Protein AF-A0A7X6U425-F1 (afdb_monomer)

Radius of gyration: 17.86 Å; Cα contacts (8 Å, |Δi|>4): 164; chains: 1; bounding box: 46×39×31 Å

Solvent-accessible surface area (backbone atoms only — not comparable to full-atom values): 8539 Å² total; per-residue (Å²): 132,61,81,52,94,59,71,90,74,48,61,54,66,50,31,54,61,36,63,75,40,74,69,49,33,45,54,52,38,53,49,37,42,43,51,80,39,75,47,78,45,77,48,77,49,77,41,77,56,77,74,82,84,42,71,63,62,54,52,54,51,42,54,59,28,51,78,69,74,42,61,56,90,78,54,81,59,60,47,76,48,44,31,43,28,32,63,50,97,86,67,47,81,42,77,41,47,49,90,76,46,54,73,64,57,44,44,46,48,18,48,49,15,52,52,50,51,21,62,77,68,75,48,75,77,54,69,73,69,55,73,84,77,45,49,76,54,34,63,48,67,76,75,110

Secondary structure (DSSP, 8-state):
-EEES-GGG--THHHHHGGGSHHHHHHHHHHHHTTT---SEEEEEEEE--TTS-HHHHHHHHHHHHHTT--TTT---EEEEEEEEEE-TTS-EEEEEGGGS-HHHHHHHHHHHHHHHHHHTT--EEETTHHHHS-HHHHHHTT-

Foldseek 3Di:
DDADPDLLPQDLVLLVVLLPDPVSQVLVCVLCVLQVNNFPGKDKDKAFDPPVPDPPVLVVVCVVCVVVVHDPVVDRDIDMWMWTWDADPVRDTDTDTLVRDDPLSVSSSSVVSVLVVCVVVVHDDDDPPPVVSGDPSSVVVSVD

Sequence (144 aa):
MSILHDTSVLPNNFSSQFLSSDEEKKILVDLFNASDIPIEDIEEESYPIQLDEEVFIRNLLKKEMASRGVDFAAVKPTRVERYFIYRDTNGDKVRIKLQEESDGTQKLFSLAGVILVALKYGKILVVDELNKSLHPDLARFLVS

Mean predicted aligned error: 10.21 Å

Structure (mmCIF, N/CA/C/O backbone):
data_AF-A0A7X6U425-F1
#
_entry.id   AF-A0A7X6U425-F1
#
loop_
_atom_site.group_PDB
_atom_site.id
_atom_site.type_symbol
_atom_site.label_atom_id
_atom_site.label_alt_id
_atom_site.label_comp_id
_atom_site.label_asym_id
_atom_site.label_entity_id
_atom_site.label_seq_id
_atom_site.pdbx_PDB_ins_code
_atom_site.Cartn_x
_atom_site.Cartn_y
_atom_site.Cartn_z
_atom_site.occupancy
_atom_site.B_iso_or_equiv
_atom_site.auth_seq_id
_atom_site.auth_comp_id
_atom_site.auth_asym_id
_atom_site.auth_atom_id
_atom_site.pdbx_PDB_model_num
ATOM 1 N N . MET A 1 1 ? 8.964 -22.594 -7.108 1.00 37.97 1 MET A N 1
ATOM 2 C CA . MET A 1 1 ? 8.340 -22.707 -5.777 1.00 37.97 1 MET A CA 1
ATOM 3 C C . MET A 1 1 ? 9.046 -21.694 -4.903 1.00 37.97 1 MET A C 1
ATOM 5 O O . MET A 1 1 ? 10.257 -21.804 -4.773 1.00 37.97 1 MET A O 1
ATOM 9 N N . SER A 1 2 ? 8.341 -20.672 -4.428 1.00 45.78 2 SER A N 1
ATOM 10 C CA . SER A 1 2 ? 8.917 -19.668 -3.529 1.00 45.78 2 SER A CA 1
ATOM 11 C C . SER A 1 2 ? 8.362 -19.949 -2.140 1.00 45.78 2 SER A C 1
ATOM 13 O O . SER A 1 2 ? 7.149 -19.907 -1.957 1.00 45.78 2 SER A O 1
ATOM 15 N N . ILE A 1 3 ? 9.233 -20.325 -1.207 1.00 47.12 3 ILE A N 1
ATOM 16 C CA . ILE A 1 3 ? 8.864 -20.633 0.177 1.00 47.12 3 ILE A CA 1
ATOM 17 C C . ILE A 1 3 ? 9.243 -19.411 1.008 1.00 47.12 3 ILE A C 1
ATOM 19 O O . ILE A 1 3 ? 10.414 -19.031 1.034 1.00 47.12 3 ILE A O 1
ATOM 23 N N . LEU A 1 4 ? 8.257 -18.778 1.642 1.00 51.28 4 LEU A N 1
ATOM 24 C CA . LEU A 1 4 ? 8.473 -17.648 2.540 1.00 51.28 4 LEU A CA 1
ATOM 25 C C . LEU A 1 4 ? 8.392 -18.150 3.979 1.00 51.28 4 LEU A C 1
ATOM 27 O O . LEU A 1 4 ? 7.331 -18.563 4.432 1.00 51.28 4 LEU A O 1
ATOM 31 N N . HIS A 1 5 ? 9.532 -18.131 4.669 1.00 47.03 5 HIS A N 1
ATOM 32 C CA . HIS A 1 5 ? 9.643 -18.540 6.072 1.00 47.03 5 HIS A CA 1
ATOM 33 C C . HIS A 1 5 ? 9.421 -17.387 7.063 1.00 47.03 5 HIS A C 1
ATOM 35 O O . HIS A 1 5 ? 9.231 -17.642 8.246 1.00 47.03 5 HIS A O 1
ATOM 41 N N . ASP A 1 6 ? 9.450 -16.138 6.590 1.00 45.28 6 ASP A N 1
ATOM 42 C CA . ASP A 1 6 ? 9.278 -14.944 7.414 1.00 45.28 6 ASP A CA 1
ATOM 43 C C . ASP A 1 6 ? 8.645 -13.822 6.575 1.00 45.28 6 ASP A C 1
ATOM 45 O O . ASP A 1 6 ? 9.221 -13.360 5.586 1.00 45.28 6 ASP A O 1
ATOM 49 N N . THR A 1 7 ? 7.431 -13.405 6.938 1.00 49.59 7 THR A N 1
ATOM 50 C CA . THR A 1 7 ? 6.708 -12.317 6.263 1.00 49.59 7 THR A CA 1
ATOM 51 C C . THR A 1 7 ? 7.242 -10.933 6.637 1.00 49.59 7 THR A C 1
ATOM 53 O O . THR A 1 7 ? 6.945 -9.967 5.936 1.00 49.59 7 THR A O 1
ATOM 56 N N . SER A 1 8 ? 8.070 -10.815 7.686 1.00 45.19 8 SER A N 1
ATOM 57 C CA . SER A 1 8 ? 8.648 -9.540 8.136 1.00 45.19 8 SER A CA 1
ATOM 58 C C . SER A 1 8 ? 9.710 -8.966 7.191 1.00 45.19 8 SER A C 1
ATOM 60 O O . SER A 1 8 ? 10.058 -7.793 7.302 1.00 45.19 8 SER A O 1
ATOM 62 N N . VAL A 1 9 ? 10.191 -9.765 6.231 1.00 49.50 9 VAL A N 1
ATOM 63 C CA . VAL A 1 9 ? 11.241 -9.382 5.268 1.00 49.50 9 VAL A CA 1
ATOM 64 C C . VAL A 1 9 ? 10.672 -9.134 3.865 1.00 49.50 9 VAL A C 1
ATOM 66 O O . VAL A 1 9 ? 11.422 -9.028 2.895 1.00 49.50 9 VAL A O 1
ATOM 69 N N . LEU A 1 10 ? 9.346 -9.056 3.710 1.00 58.41 10 LEU A N 1
ATOM 70 C CA . LEU A 1 10 ? 8.741 -8.837 2.400 1.00 58.41 10 LEU A CA 1
ATOM 71 C C . LEU A 1 10 ? 8.948 -7.389 1.937 1.00 58.41 10 LEU A C 1
ATOM 73 O O . LEU A 1 10 ? 8.461 -6.457 2.578 1.00 58.41 10 LEU A O 1
ATOM 77 N N . PRO A 1 11 ? 9.648 -7.160 0.814 1.00 60.94 11 PRO A N 1
ATOM 78 C CA . PRO A 1 11 ? 9.822 -5.811 0.317 1.00 60.94 11 PRO A CA 1
ATOM 79 C C . PRO A 1 11 ? 8.487 -5.265 -0.215 1.00 60.94 11 PRO A C 1
ATOM 81 O O . PRO A 1 11 ? 7.784 -5.915 -0.986 1.00 60.94 11 PRO A O 1
ATOM 84 N N . ASN A 1 12 ? 8.167 -4.018 0.147 1.00 65.25 12 ASN A N 1
ATOM 85 C CA . ASN A 1 12 ? 6.963 -3.295 -0.307 1.00 65.25 12 ASN A CA 1
ATOM 86 C C . ASN A 1 12 ? 6.890 -3.100 -1.834 1.00 65.25 12 ASN A C 1
ATOM 88 O O . ASN A 1 12 ? 5.873 -2.658 -2.371 1.00 65.25 12 ASN A O 1
ATOM 92 N N . ASN A 1 13 ? 7.975 -3.403 -2.547 1.00 65.75 13 ASN A N 1
ATOM 93 C CA . ASN A 1 13 ? 8.100 -3.212 -3.986 1.00 65.75 13 ASN A CA 1
ATOM 94 C C . ASN A 1 13 ? 7.092 -4.042 -4.795 1.00 65.75 13 ASN A C 1
ATOM 96 O O . ASN A 1 13 ? 6.689 -3.588 -5.860 1.00 65.75 13 ASN A O 1
ATOM 100 N N . PHE A 1 14 ? 6.661 -5.212 -4.314 1.00 70.88 14 PHE A N 1
ATOM 101 C CA . PHE A 1 14 ? 5.679 -6.034 -5.023 1.00 70.88 14 PHE A CA 1
ATOM 102 C C . PHE A 1 14 ? 4.317 -5.349 -5.068 1.00 70.88 14 PHE A C 1
ATOM 104 O O . PHE A 1 14 ? 3.741 -5.207 -6.138 1.00 70.88 14 PHE A O 1
ATOM 111 N N . SER A 1 15 ? 3.844 -4.847 -3.932 1.00 75.88 15 SER A N 1
ATOM 112 C CA . SER A 1 15 ? 2.553 -4.156 -3.810 1.00 75.88 15 SER A CA 1
ATOM 113 C C . SER A 1 15 ? 2.536 -2.856 -4.602 1.00 75.88 15 SER A C 1
ATOM 115 O O . SER A 1 15 ? 1.534 -2.505 -5.209 1.00 75.88 15 SER A O 1
ATOM 117 N N . SER A 1 16 ? 3.689 -2.192 -4.677 1.00 77.44 16 SER A N 1
ATOM 118 C CA . SER A 1 16 ? 3.869 -0.956 -5.446 1.00 77.44 16 SER A CA 1
ATOM 119 C C . SER A 1 16 ? 3.598 -1.144 -6.941 1.00 77.44 16 SER A C 1
ATOM 121 O O . SER A 1 16 ? 3.123 -0.227 -7.596 1.00 77.44 16 SER A O 1
ATOM 123 N N . GLN A 1 17 ? 3.847 -2.340 -7.490 1.00 77.25 17 GLN A N 1
ATOM 124 C CA . GLN A 1 17 ? 3.558 -2.624 -8.900 1.00 77.25 17 GLN A CA 1
ATOM 125 C C . GLN A 1 17 ? 2.059 -2.531 -9.201 1.00 77.25 17 GLN A C 1
ATOM 127 O O . GLN A 1 17 ? 1.692 -2.076 -10.280 1.00 77.25 17 GLN A O 1
ATOM 132 N N . PHE A 1 18 ? 1.213 -2.890 -8.234 1.00 78.38 18 PHE A N 1
ATOM 133 C CA . PHE A 1 18 ? -0.245 -2.844 -8.351 1.00 78.38 18 PHE A CA 1
ATOM 134 C C . PHE A 1 18 ? -0.822 -1.438 -8.155 1.00 78.38 18 PHE A C 1
ATOM 136 O O . PHE A 1 18 ? -2.008 -1.243 -8.371 1.00 78.38 18 PHE A O 1
ATOM 143 N N . LEU A 1 19 ? -0.006 -0.438 -7.802 1.00 81.88 19 LEU A N 1
ATOM 144 C CA . LEU A 1 19 ? -0.431 0.968 -7.787 1.00 81.88 19 LEU A CA 1
ATOM 145 C C . LEU A 1 19 ? -0.373 1.615 -9.184 1.00 81.88 19 LEU A C 1
ATOM 147 O O . LEU A 1 19 ? -0.758 2.769 -9.345 1.00 81.88 19 LEU A O 1
ATOM 151 N N . SER A 1 20 ? 0.106 0.884 -10.197 1.00 79.44 20 SER A N 1
ATOM 152 C CA . SER A 1 20 ? 0.343 1.411 -11.549 1.00 79.44 20 SER A CA 1
ATOM 153 C C . SER A 1 20 ? -0.928 1.563 -12.391 1.00 79.44 20 SER A C 1
ATOM 155 O O . SER A 1 20 ? -0.910 2.275 -13.394 1.00 79.44 20 SER A O 1
ATOM 157 N N . SER A 1 21 ? -2.011 0.869 -12.035 1.00 84.62 21 SER A N 1
ATOM 158 C CA . SER A 1 21 ? -3.298 0.942 -12.728 1.00 84.62 21 SER A CA 1
ATOM 159 C C . SER A 1 21 ? -4.445 1.062 -11.729 1.00 84.62 21 SER A C 1
ATOM 161 O O . SER A 1 21 ? -4.382 0.495 -10.639 1.00 84.62 21 SER A O 1
ATOM 163 N N . ASP A 1 22 ? -5.506 1.781 -12.106 1.00 85.88 22 ASP A N 1
ATOM 164 C CA . ASP A 1 22 ? -6.661 1.998 -11.226 1.00 85.88 22 ASP A CA 1
ATOM 165 C C . ASP A 1 22 ? -7.358 0.685 -10.838 1.00 85.88 22 ASP A C 1
ATOM 167 O O . ASP A 1 22 ? -7.838 0.548 -9.716 1.00 85.88 22 ASP A O 1
ATOM 171 N N . GLU A 1 23 ? -7.375 -0.303 -11.738 1.00 85.81 23 GLU A N 1
ATOM 172 C CA . GLU A 1 23 ? -7.9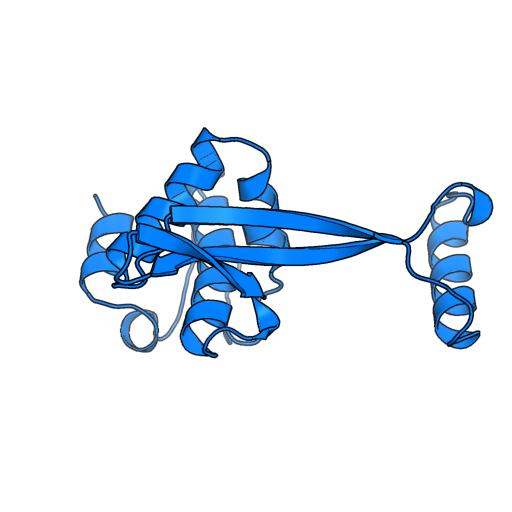78 -1.615 -11.488 1.00 85.81 23 GLU A CA 1
ATOM 173 C C . GLU A 1 23 ? -7.187 -2.420 -10.445 1.00 85.81 23 GLU A C 1
ATOM 175 O O . GLU A 1 23 ? -7.758 -2.901 -9.468 1.00 85.81 23 GLU A O 1
ATOM 180 N N . GLU A 1 24 ? -5.864 -2.521 -10.597 1.00 85.19 24 GLU A N 1
ATOM 181 C CA . GLU A 1 24 ? -5.007 -3.236 -9.641 1.00 85.19 24 GLU A CA 1
ATOM 182 C C . GLU A 1 24 ? -4.964 -2.540 -8.276 1.00 85.19 24 GLU A C 1
ATOM 184 O O . GLU A 1 24 ? -5.000 -3.201 -7.233 1.00 85.19 24 GLU A O 1
ATOM 189 N N . LYS A 1 25 ? -4.959 -1.204 -8.277 1.00 90.94 25 LYS A N 1
ATOM 190 C CA . LYS A 1 25 ? -5.008 -0.399 -7.058 1.00 90.94 25 LYS A CA 1
ATOM 191 C C . LYS A 1 25 ? -6.325 -0.610 -6.323 1.00 90.94 25 LYS A C 1
ATOM 193 O O . LYS A 1 25 ? -6.322 -0.763 -5.103 1.00 90.94 25 LYS A O 1
ATOM 198 N N . LYS A 1 26 ? -7.442 -0.695 -7.053 1.00 90.56 26 LYS A N 1
ATOM 199 C CA . LYS A 1 26 ? -8.748 -0.998 -6.464 1.00 90.56 26 LYS A CA 1
ATOM 200 C C . LYS A 1 26 ? -8.739 -2.347 -5.743 1.00 90.56 26 LYS A C 1
ATOM 202 O O . LYS A 1 26 ? -9.272 -2.429 -4.645 1.00 90.56 26 LYS A O 1
ATOM 207 N N . ILE A 1 27 ? -8.099 -3.375 -6.304 1.00 88.69 27 ILE A N 1
ATOM 208 C CA . ILE A 1 27 ? -7.992 -4.686 -5.642 1.00 88.69 27 ILE A CA 1
ATOM 209 C C . ILE A 1 27 ? -7.245 -4.565 -4.307 1.00 88.69 27 ILE A C 1
ATOM 211 O O . ILE A 1 27 ? -7.666 -5.160 -3.316 1.00 88.69 27 ILE A O 1
ATOM 215 N N . LEU A 1 28 ? -6.162 -3.780 -4.254 1.00 89.94 28 LEU A N 1
ATOM 216 C CA . LEU A 1 28 ? -5.470 -3.495 -2.993 1.00 89.94 28 LEU A CA 1
ATOM 217 C C . LEU A 1 28 ? -6.390 -2.779 -2.000 1.00 89.94 28 LEU A C 1
ATOM 219 O O . LEU A 1 28 ? -6.492 -3.211 -0.857 1.00 89.94 28 LEU A O 1
ATOM 223 N N . VAL A 1 29 ? -7.086 -1.725 -2.425 1.00 92.81 29 VAL A N 1
ATOM 224 C CA . VAL A 1 29 ? -8.026 -0.983 -1.568 1.00 92.81 29 VAL A CA 1
ATOM 225 C C . VAL A 1 29 ? -9.131 -1.899 -1.031 1.00 92.81 29 VAL A C 1
ATOM 227 O O . VAL A 1 29 ? -9.405 -1.889 0.169 1.00 92.81 29 VAL A O 1
ATOM 230 N N . ASP A 1 30 ? -9.728 -2.737 -1.877 1.00 90.00 30 ASP A N 1
ATOM 231 C CA . ASP A 1 30 ? -10.759 -3.702 -1.480 1.00 90.00 30 ASP A CA 1
ATOM 232 C C . ASP A 1 30 ? -10.212 -4.716 -0.454 1.00 90.00 30 ASP A C 1
ATOM 234 O O . ASP A 1 30 ? -10.888 -5.037 0.523 1.00 90.00 30 ASP A O 1
ATOM 238 N N . LEU A 1 31 ? -8.967 -5.171 -0.629 1.00 88.12 31 LEU A N 1
ATOM 239 C CA . LEU A 1 31 ? -8.285 -6.091 0.284 1.00 88.12 31 LEU A CA 1
ATOM 240 C C . LEU A 1 31 ? -8.088 -5.487 1.684 1.00 88.12 31 LEU A C 1
ATOM 242 O O . LEU A 1 31 ? -8.324 -6.163 2.689 1.00 88.12 31 LEU A O 1
ATOM 246 N N . PHE A 1 32 ? -7.676 -4.220 1.767 1.00 89.75 32 PHE A N 1
ATOM 247 C CA . PHE A 1 32 ? -7.552 -3.518 3.049 1.00 89.75 32 PHE A CA 1
ATOM 248 C C . PHE A 1 32 ? -8.909 -3.316 3.720 1.00 89.75 32 PHE A C 1
ATOM 250 O O . PHE A 1 32 ? -9.044 -3.603 4.910 1.00 89.75 32 PHE A O 1
ATOM 257 N N . ASN A 1 33 ? -9.931 -2.929 2.952 1.00 90.50 33 ASN A N 1
ATOM 258 C CA . ASN A 1 33 ? -11.293 -2.793 3.467 1.00 90.50 33 ASN A CA 1
ATOM 259 C C . ASN A 1 33 ? -11.844 -4.129 4.000 1.00 90.50 33 ASN A C 1
ATOM 261 O O . ASN A 1 33 ? -12.473 -4.153 5.053 1.00 90.50 33 ASN A O 1
ATOM 265 N N . ALA A 1 34 ? -11.549 -5.254 3.338 1.00 86.56 34 ALA A N 1
ATOM 266 C CA . ALA A 1 34 ? -11.891 -6.598 3.821 1.00 86.56 34 ALA A CA 1
ATOM 267 C C . ALA A 1 34 ? -11.107 -7.029 5.080 1.00 86.56 34 ALA A C 1
ATOM 269 O O . ALA A 1 34 ? -11.432 -8.044 5.696 1.00 86.56 34 ALA A O 1
ATOM 270 N N . SER A 1 35 ? -10.073 -6.275 5.455 1.00 83.75 35 SER A N 1
ATOM 271 C CA . SER A 1 35 ? -9.225 -6.506 6.630 1.00 83.75 35 SER A CA 1
ATOM 272 C C . SER A 1 35 ? -9.521 -5.532 7.776 1.00 83.75 35 SER A C 1
ATOM 274 O O . SER A 1 35 ? -8.662 -5.334 8.631 1.00 83.75 35 SER A O 1
ATOM 276 N N . ASP A 1 36 ? -10.701 -4.901 7.773 1.00 86.19 36 ASP A N 1
ATOM 277 C CA . ASP A 1 36 ? -11.121 -3.861 8.725 1.00 86.19 36 ASP A CA 1
ATOM 278 C C . ASP A 1 36 ? -10.212 -2.616 8.754 1.00 86.19 36 ASP A C 1
ATOM 280 O O . ASP A 1 36 ? -10.161 -1.885 9.745 1.00 86.19 36 ASP A O 1
ATOM 284 N N . ILE A 1 37 ? -9.506 -2.338 7.653 1.00 89.69 37 ILE A N 1
ATOM 285 C CA . ILE A 1 37 ? -8.688 -1.132 7.478 1.00 89.69 37 ILE A CA 1
ATOM 286 C C . ILE A 1 37 ? -9.359 -0.261 6.401 1.00 89.69 37 ILE A C 1
ATOM 288 O O . ILE A 1 37 ? -9.175 -0.510 5.206 1.00 89.69 37 ILE A O 1
ATOM 292 N N . PRO A 1 38 ? -10.166 0.744 6.794 1.00 92.69 38 PRO A N 1
ATOM 293 C CA . PRO A 1 38 ? -11.052 1.461 5.880 1.00 92.69 38 PRO A CA 1
ATOM 294 C C . PRO A 1 38 ? -10.322 2.577 5.122 1.00 92.69 38 PRO A C 1
ATOM 296 O O . PRO A 1 38 ? -10.529 3.766 5.377 1.00 92.69 38 PRO A O 1
ATOM 299 N N . ILE A 1 39 ? -9.444 2.196 4.195 1.00 95.19 39 ILE A N 1
ATOM 300 C CA . ILE A 1 39 ? -8.791 3.141 3.283 1.00 95.19 39 ILE A CA 1
ATOM 301 C C . ILE A 1 39 ? -9.677 3.449 2.074 1.00 95.19 39 ILE A C 1
ATOM 303 O O . ILE A 1 39 ? -10.366 2.581 1.536 1.00 95.19 39 ILE A O 1
ATOM 307 N N . GLU A 1 40 ? -9.623 4.699 1.628 1.00 95.19 40 GLU A N 1
ATOM 308 C CA . GLU A 1 40 ? -10.270 5.199 0.416 1.00 95.19 40 GLU A CA 1
ATOM 309 C C . GLU A 1 40 ? -9.358 5.064 -0.809 1.00 95.19 40 GLU A C 1
ATOM 311 O O . GLU A 1 40 ? -9.840 4.743 -1.893 1.00 95.19 40 GLU A O 1
ATOM 316 N N . ASP A 1 41 ? -8.052 5.304 -0.650 1.00 95.38 41 ASP A N 1
ATOM 317 C CA . ASP A 1 41 ? -7.069 5.168 -1.731 1.00 95.38 41 ASP A CA 1
ATOM 318 C C . ASP A 1 41 ? -5.646 4.948 -1.189 1.00 95.38 41 ASP A C 1
ATOM 320 O O . ASP A 1 41 ? -5.372 5.135 0.002 1.00 95.38 41 ASP A O 1
ATOM 324 N N . ILE A 1 42 ? -4.733 4.570 -2.085 1.00 94.50 42 ILE A N 1
ATOM 325 C CA . ILE A 1 42 ? -3.292 4.498 -1.844 1.00 94.50 42 ILE A CA 1
ATOM 326 C C . ILE A 1 42 ? -2.589 5.372 -2.883 1.00 94.50 42 ILE A C 1
ATOM 328 O O . ILE A 1 42 ? -2.657 5.112 -4.084 1.00 94.50 42 ILE A O 1
ATOM 332 N N . GLU A 1 43 ? -1.874 6.388 -2.417 1.00 92.88 43 GLU A N 1
ATOM 333 C CA . GLU A 1 43 ? -1.137 7.327 -3.263 1.00 92.88 43 GLU A CA 1
ATOM 334 C C . GLU A 1 43 ? 0.373 7.077 -3.179 1.00 92.88 43 GLU A C 1
ATOM 336 O O . GLU A 1 43 ? 0.903 6.666 -2.143 1.00 92.88 43 GLU A O 1
ATOM 341 N N . GLU A 1 44 ? 1.083 7.339 -4.278 1.00 90.75 44 GLU A N 1
ATOM 342 C CA . GLU A 1 44 ? 2.538 7.222 -4.363 1.00 90.75 44 GLU A CA 1
ATOM 343 C C . GLU A 1 44 ? 3.145 8.542 -4.859 1.00 90.75 44 GLU A C 1
ATOM 345 O O . GLU A 1 44 ? 2.793 9.041 -5.927 1.00 90.75 44 GLU A O 1
ATOM 350 N N . GLU A 1 45 ? 4.083 9.103 -4.090 1.00 89.81 45 GLU A N 1
ATOM 351 C CA . GLU A 1 45 ? 4.800 10.331 -4.442 1.00 89.81 45 GLU A CA 1
ATOM 352 C C . GLU A 1 45 ? 6.314 10.085 -4.489 1.00 89.81 45 GLU A C 1
ATOM 354 O O . GLU A 1 45 ? 6.899 9.432 -3.621 1.00 89.81 45 GLU A O 1
ATOM 359 N N . SER A 1 46 ? 6.971 10.636 -5.512 1.00 86.69 46 SER A N 1
ATOM 360 C CA . SER A 1 46 ? 8.423 10.553 -5.696 1.00 86.69 46 SER A CA 1
ATOM 361 C C . SER A 1 46 ? 9.102 11.870 -5.339 1.00 86.69 46 SER A C 1
ATOM 363 O O . SER A 1 46 ? 8.823 12.907 -5.938 1.00 86.69 46 SER A O 1
ATOM 365 N N . TYR A 1 47 ? 10.071 11.812 -4.432 1.00 84.25 47 TYR A N 1
ATOM 366 C CA . TYR A 1 47 ? 10.869 12.952 -3.993 1.00 84.25 47 TYR A CA 1
ATOM 367 C C . TYR A 1 47 ? 12.311 12.797 -4.476 1.00 84.25 47 TYR A C 1
ATOM 369 O O . TYR A 1 47 ? 12.886 11.720 -4.318 1.00 84.25 47 TYR A O 1
ATOM 377 N N . PRO A 1 48 ? 12.943 13.833 -5.050 1.00 80.62 48 PRO A N 1
ATOM 378 C CA . PRO A 1 48 ? 14.354 13.763 -5.406 1.00 80.62 48 PRO A CA 1
ATOM 379 C C . PRO A 1 48 ? 15.201 13.581 -4.143 1.00 80.62 48 PRO A C 1
ATOM 381 O O . PRO A 1 48 ? 15.050 14.323 -3.174 1.00 80.62 48 PRO A O 1
ATOM 384 N N . ILE A 1 49 ? 16.113 12.610 -4.161 1.00 77.62 49 ILE A N 1
ATOM 385 C CA . ILE A 1 49 ? 17.093 12.448 -3.088 1.00 77.62 49 ILE A CA 1
ATOM 386 C C . ILE A 1 49 ? 18.132 13.552 -3.259 1.00 77.62 49 ILE A C 1
ATOM 388 O O . ILE A 1 49 ? 18.871 13.575 -4.249 1.00 77.62 49 ILE A O 1
ATOM 392 N N . GLN A 1 50 ? 18.186 14.473 -2.297 1.00 67.75 50 GLN A N 1
ATOM 393 C CA . GLN A 1 50 ? 19.319 15.381 -2.170 1.00 67.75 50 GLN A CA 1
ATOM 394 C C . GLN A 1 50 ? 20.504 14.528 -1.691 1.00 67.75 50 GLN A C 1
ATOM 396 O O . GLN A 1 50 ? 20.484 13.903 -0.638 1.00 67.75 50 GLN A O 1
ATOM 401 N N . LEU A 1 51 ? 21.469 14.342 -2.591 1.00 60.69 51 LEU A N 1
ATOM 402 C CA . LEU A 1 51 ? 22.639 13.463 -2.431 1.00 60.69 51 LEU A CA 1
ATOM 403 C C . LEU A 1 51 ? 23.786 14.145 -1.665 1.00 60.69 51 LEU A C 1
ATOM 405 O O . LEU A 1 51 ? 24.942 13.727 -1.771 1.00 60.69 51 LEU A O 1
ATOM 409 N N . ASP A 1 52 ? 23.489 15.237 -0.978 1.00 61.88 52 ASP A N 1
ATOM 410 C CA . ASP A 1 52 ? 24.422 16.045 -0.206 1.00 61.88 52 ASP A CA 1
ATOM 411 C C . ASP A 1 52 ? 24.833 15.387 1.117 1.00 61.88 52 ASP A C 1
ATOM 413 O O . ASP A 1 52 ? 25.942 15.649 1.579 1.00 61.88 52 ASP A O 1
ATOM 417 N N . GLU A 1 53 ? 24.038 14.467 1.671 1.00 54.53 53 GLU A N 1
ATOM 418 C CA . GLU A 1 53 ? 24.300 13.958 3.026 1.00 54.53 53 GLU A CA 1
ATOM 419 C C . GLU A 1 53 ? 25.183 12.698 3.127 1.00 54.53 53 GLU A C 1
ATOM 421 O O . GLU A 1 53 ? 25.860 12.537 4.138 1.00 54.53 53 GLU A O 1
ATOM 426 N N . GLU A 1 54 ? 25.321 11.845 2.099 1.00 58.56 54 GLU A N 1
ATOM 427 C CA . GLU A 1 54 ? 26.230 10.684 2.194 1.00 58.56 54 GLU A CA 1
ATOM 428 C C . GLU A 1 54 ? 26.988 10.367 0.896 1.00 58.56 54 GLU A C 1
ATOM 430 O O . GLU A 1 54 ? 26.524 9.671 -0.014 1.00 58.56 54 GLU A O 1
ATOM 435 N N . VAL A 1 55 ? 28.255 10.795 0.862 1.00 63.16 55 VAL A N 1
ATOM 436 C CA . VAL A 1 55 ? 29.268 10.417 -0.144 1.00 63.16 55 VAL A CA 1
ATOM 437 C C . VAL A 1 55 ? 29.327 8.895 -0.356 1.00 63.16 55 VAL A C 1
ATOM 439 O O . VAL A 1 55 ? 29.582 8.431 -1.470 1.00 63.16 55 VAL A O 1
ATOM 442 N N . PHE A 1 56 ? 29.055 8.114 0.693 1.00 64.38 56 PHE A N 1
ATOM 443 C CA . PHE A 1 56 ? 29.029 6.654 0.654 1.00 64.38 56 PHE A CA 1
ATOM 444 C C . PHE A 1 56 ? 27.923 6.106 -0.262 1.00 64.38 56 PHE A C 1
ATOM 446 O O . PHE A 1 56 ? 28.228 5.348 -1.186 1.00 64.38 56 PHE A O 1
ATOM 453 N N . ILE A 1 57 ? 26.672 6.549 -0.084 1.00 67.88 57 ILE A N 1
ATOM 454 C CA . ILE A 1 57 ? 25.523 6.140 -0.912 1.00 67.88 57 ILE A CA 1
ATOM 455 C C . ILE A 1 57 ? 25.751 6.538 -2.371 1.00 67.88 57 ILE A C 1
ATOM 457 O O . ILE A 1 57 ? 25.548 5.734 -3.282 1.00 67.88 57 ILE A O 1
ATOM 461 N N . ARG A 1 58 ? 26.270 7.749 -2.607 1.00 67.62 58 ARG A N 1
ATOM 462 C CA . ARG A 1 58 ? 26.606 8.220 -3.958 1.00 67.62 58 ARG A CA 1
ATOM 463 C C . ARG A 1 58 ? 27.633 7.323 -4.646 1.00 67.62 58 ARG A C 1
ATOM 465 O O . ARG A 1 58 ? 27.477 7.005 -5.823 1.00 67.62 58 ARG A O 1
ATOM 472 N N . ASN A 1 59 ? 28.687 6.931 -3.936 1.00 72.06 59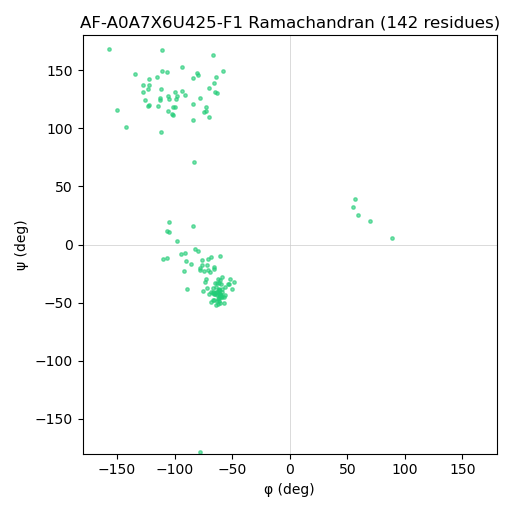 ASN A N 1
ATOM 473 C CA . ASN A 1 59 ? 29.749 6.094 -4.491 1.00 72.06 59 ASN A CA 1
ATOM 474 C C . ASN A 1 59 ? 29.287 4.651 -4.719 1.00 72.06 59 ASN A C 1
ATOM 476 O O . ASN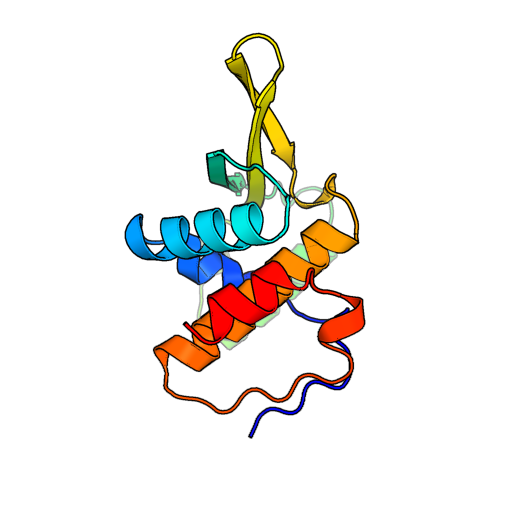 A 1 59 ? 29.644 4.055 -5.737 1.00 72.06 59 ASN A O 1
ATOM 480 N N . LEU A 1 60 ? 28.462 4.113 -3.818 1.00 71.38 60 LEU A N 1
ATOM 481 C CA . LEU A 1 60 ? 27.872 2.787 -3.964 1.00 71.38 60 LEU A CA 1
ATOM 482 C C . LEU A 1 60 ? 26.951 2.723 -5.191 1.00 71.38 60 LEU A C 1
ATOM 484 O O . LEU A 1 60 ? 27.119 1.846 -6.037 1.00 71.38 60 LEU A O 1
ATOM 488 N N . LEU A 1 61 ? 26.051 3.700 -5.345 1.00 72.19 61 LEU A N 1
ATOM 489 C CA . LEU A 1 61 ? 25.140 3.780 -6.490 1.00 72.19 61 LEU A CA 1
ATOM 490 C C . LEU A 1 61 ? 25.886 3.997 -7.812 1.00 72.19 61 LEU A C 1
ATOM 492 O O . LEU A 1 61 ? 25.582 3.333 -8.798 1.00 72.19 61 LEU A O 1
ATOM 496 N N . LYS A 1 62 ? 26.903 4.870 -7.841 1.00 73.81 62 LYS A N 1
ATOM 497 C CA . LYS A 1 62 ? 27.755 5.061 -9.027 1.00 73.81 62 LYS A CA 1
ATOM 498 C C . LYS A 1 62 ? 28.411 3.762 -9.482 1.00 73.81 62 LYS A C 1
ATOM 500 O O . LYS A 1 62 ? 28.430 3.478 -10.675 1.00 73.81 62 LYS A O 1
ATOM 505 N N . LYS A 1 63 ? 28.957 2.988 -8.542 1.00 77.88 63 LYS A N 1
ATOM 506 C CA . LYS A 1 63 ? 29.643 1.726 -8.838 1.00 77.88 63 LYS A CA 1
ATOM 507 C C . LYS A 1 63 ? 28.681 0.681 -9.411 1.00 77.88 63 LYS A C 1
ATOM 509 O O . LYS A 1 63 ? 29.032 0.011 -10.378 1.00 77.88 63 LYS A O 1
ATOM 514 N N . GLU A 1 64 ? 27.478 0.586 -8.849 1.00 76.94 64 GLU A N 1
ATOM 515 C CA . GLU A 1 64 ? 26.438 -0.354 -9.290 1.00 76.94 64 GLU A CA 1
ATOM 516 C C . GLU A 1 64 ? 25.785 0.052 -10.623 1.00 76.94 64 GLU A C 1
ATOM 518 O O . GLU A 1 64 ? 25.401 -0.796 -11.422 1.00 76.94 64 GLU A O 1
ATOM 523 N N . MET A 1 65 ? 25.670 1.350 -10.908 1.00 75.06 65 MET A N 1
ATOM 524 C CA . MET A 1 65 ? 25.155 1.825 -12.197 1.00 75.06 65 MET A CA 1
ATOM 525 C C . MET A 1 65 ? 26.189 1.682 -13.315 1.00 75.06 65 MET A C 1
ATOM 527 O O . MET A 1 65 ? 25.852 1.227 -14.408 1.00 75.06 65 MET A O 1
ATOM 531 N N . ALA A 1 66 ? 27.462 1.972 -13.027 1.00 76.88 66 ALA A N 1
ATOM 532 C CA . ALA A 1 66 ? 28.552 1.800 -13.982 1.00 76.88 66 ALA A CA 1
ATOM 533 C C . ALA A 1 66 ? 28.725 0.334 -14.414 1.00 76.88 66 ALA A C 1
ATOM 535 O O . ALA A 1 66 ? 28.941 0.069 -15.595 1.00 76.88 66 ALA A O 1
ATOM 536 N N . SER A 1 67 ? 28.570 -0.628 -13.495 1.00 79.12 67 SER A N 1
ATOM 537 C CA . SER A 1 67 ? 28.625 -2.062 -13.825 1.00 79.12 67 SER A CA 1
ATOM 538 C C . SER A 1 67 ? 27.478 -2.519 -14.737 1.00 79.12 67 SER A C 1
ATOM 540 O O . SER A 1 67 ? 27.614 -3.521 -15.435 1.00 79.12 67 SER A O 1
ATOM 542 N N . ARG A 1 68 ? 26.374 -1.763 -14.780 1.00 77.44 68 ARG A N 1
ATOM 543 C CA . ARG A 1 68 ? 25.213 -1.994 -15.654 1.00 77.44 68 ARG A CA 1
ATOM 544 C C . ARG A 1 68 ? 25.228 -1.140 -16.926 1.00 77.44 68 ARG A C 1
ATOM 546 O O . ARG A 1 68 ? 24.274 -1.196 -17.695 1.00 77.44 68 ARG A O 1
ATOM 553 N N . GLY A 1 69 ? 26.283 -0.350 -17.149 1.00 77.50 69 GLY A N 1
ATOM 554 C CA . GLY A 1 69 ? 26.394 0.556 -18.297 1.00 77.50 69 GLY A CA 1
ATOM 555 C C . GLY A 1 69 ? 25.432 1.748 -18.247 1.00 77.50 69 GLY A C 1
ATOM 556 O O . GLY A 1 69 ? 25.146 2.344 -19.282 1.00 77.50 69 GLY A O 1
ATOM 557 N N . VAL A 1 70 ? 24.914 2.087 -17.064 1.00 73.50 70 VAL A N 1
ATOM 558 C CA . VAL A 1 70 ? 23.984 3.202 -16.855 1.00 73.50 70 VAL A CA 1
ATOM 559 C C . VAL A 1 70 ? 24.761 4.418 -16.364 1.00 73.50 70 VAL A C 1
ATOM 561 O O . VAL A 1 70 ? 25.506 4.337 -15.386 1.00 73.50 70 VAL A O 1
ATOM 564 N N . ASP A 1 71 ? 24.575 5.560 -17.026 1.00 70.69 71 ASP A N 1
ATOM 565 C CA . ASP A 1 71 ? 25.182 6.813 -16.586 1.00 70.69 71 ASP A CA 1
ATOM 566 C C . ASP A 1 71 ? 24.475 7.332 -15.326 1.00 70.69 71 ASP A C 1
ATOM 568 O O . ASP A 1 71 ? 23.304 7.715 -15.349 1.00 70.69 71 ASP A O 1
ATOM 572 N N . PHE A 1 72 ? 25.210 7.375 -14.215 1.00 66.19 72 PHE A N 1
ATOM 573 C CA . PHE A 1 72 ? 24.730 7.915 -12.945 1.00 66.19 72 PHE A CA 1
ATOM 574 C C . PHE A 1 72 ? 24.305 9.390 -13.058 1.00 66.19 72 PHE A C 1
ATOM 576 O O . PHE A 1 72 ? 23.439 9.830 -12.310 1.00 66.19 72 PHE A O 1
ATOM 583 N N . ALA A 1 73 ? 24.879 10.168 -13.984 1.00 65.50 73 ALA A N 1
ATOM 584 C CA . ALA A 1 73 ? 24.461 11.550 -14.225 1.00 65.50 73 ALA A CA 1
ATOM 585 C C . ALA A 1 73 ? 23.084 11.650 -14.909 1.00 65.50 73 ALA A C 1
ATOM 587 O O . ALA A 1 73 ? 22.414 12.675 -14.778 1.00 65.50 73 ALA A O 1
ATOM 588 N N . ALA A 1 74 ? 22.646 10.591 -15.599 1.00 65.62 74 ALA A N 1
ATOM 589 C CA . ALA A 1 74 ? 21.337 10.515 -16.244 1.00 65.62 74 ALA A CA 1
ATOM 590 C C . ALA A 1 74 ? 20.225 10.034 -15.295 1.00 65.62 74 ALA A C 1
ATOM 592 O O . ALA A 1 74 ? 19.045 10.241 -15.578 1.00 65.62 74 ALA A O 1
ATOM 593 N N . VAL A 1 75 ? 20.576 9.424 -14.157 1.00 64.25 75 VAL A N 1
ATOM 594 C CA . VAL A 1 75 ? 19.610 8.931 -13.169 1.00 64.25 75 VAL A CA 1
ATOM 595 C C . VAL A 1 75 ? 19.532 9.906 -12.000 1.00 64.25 75 VAL A C 1
ATOM 597 O O . VAL A 1 75 ? 20.470 10.034 -11.219 1.00 64.25 75 VAL A O 1
ATOM 600 N N . LYS A 1 76 ? 18.391 10.584 -11.847 1.00 70.62 76 LYS A N 1
ATOM 601 C CA . LYS A 1 76 ? 18.080 11.324 -10.618 1.00 70.62 76 LYS A CA 1
ATOM 602 C C . LYS A 1 76 ? 17.491 10.334 -9.615 1.00 70.62 76 LYS A C 1
ATOM 604 O O . LYS A 1 76 ? 16.363 9.897 -9.835 1.00 70.62 76 LYS A O 1
ATOM 609 N N . PRO A 1 77 ? 18.215 9.942 -8.553 1.00 71.50 77 PRO A N 1
ATOM 610 C CA . PRO A 1 77 ? 17.644 9.035 -7.576 1.00 71.50 77 PRO A CA 1
ATOM 611 C C . PRO A 1 77 ? 16.483 9.727 -6.869 1.00 71.50 77 PRO A C 1
ATOM 613 O O . PRO A 1 77 ? 16.597 10.869 -6.417 1.00 71.50 77 PRO A O 1
ATOM 616 N N . THR A 1 78 ? 15.362 9.027 -6.792 1.00 78.81 78 THR A N 1
ATOM 617 C CA . THR A 1 78 ? 14.170 9.462 -6.077 1.00 78.81 78 THR A CA 1
ATOM 618 C C . THR A 1 78 ? 13.905 8.514 -4.916 1.00 78.81 78 THR A C 1
ATOM 620 O O . THR A 1 78 ? 14.153 7.310 -5.001 1.00 78.81 78 THR A O 1
ATOM 623 N N . ARG A 1 79 ? 13.412 9.059 -3.805 1.00 81.56 79 ARG A N 1
ATOM 624 C CA . ARG A 1 79 ? 12.767 8.289 -2.750 1.00 81.56 79 ARG A CA 1
ATOM 625 C C . ARG A 1 79 ? 11.280 8.295 -3.036 1.00 81.56 79 ARG A C 1
ATOM 627 O O . ARG A 1 79 ? 10.701 9.347 -3.281 1.00 81.56 79 ARG A O 1
ATOM 634 N N . VAL A 1 80 ? 10.682 7.121 -2.980 1.00 84.88 80 VAL A N 1
ATOM 635 C CA . VAL A 1 80 ? 9.245 6.952 -3.143 1.00 84.88 80 VAL A CA 1
ATOM 636 C C . VAL A 1 80 ? 8.618 6.847 -1.759 1.00 84.88 80 VAL A C 1
ATOM 638 O O . VAL A 1 80 ? 9.040 6.006 -0.961 1.00 84.88 80 VAL A O 1
ATOM 641 N N . GLU A 1 81 ? 7.634 7.690 -1.467 1.00 90.19 81 GLU A N 1
ATOM 642 C CA . GLU A 1 81 ? 6.790 7.567 -0.276 1.00 90.19 81 GLU A CA 1
ATOM 643 C C . GLU A 1 81 ? 5.372 7.185 -0.692 1.00 90.19 81 GLU A C 1
ATOM 645 O O . GLU A 1 81 ? 4.916 7.517 -1.786 1.00 90.19 81 GLU A O 1
ATOM 650 N N . ARG A 1 82 ? 4.693 6.448 0.186 1.00 92.12 82 ARG A N 1
ATOM 651 C CA . ARG A 1 82 ? 3.331 5.968 -0.038 1.00 92.12 82 ARG A CA 1
ATOM 652 C C . ARG A 1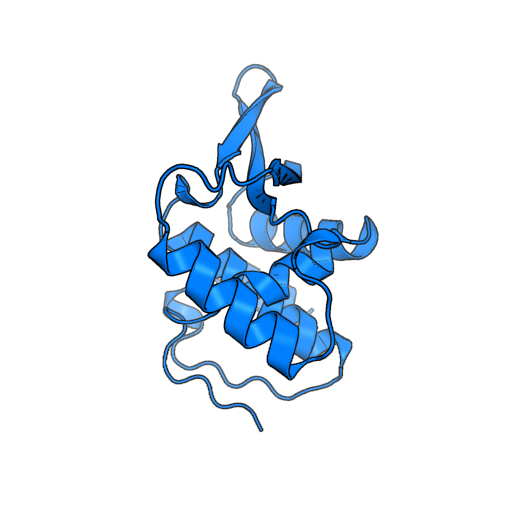 82 ? 2.439 6.473 1.065 1.00 92.12 82 ARG A C 1
ATOM 654 O O . ARG A 1 82 ? 2.865 6.502 2.221 1.00 92.12 82 ARG A O 1
ATOM 661 N N . TYR A 1 83 ? 1.221 6.817 0.694 1.00 95.25 83 TYR A N 1
ATOM 662 C CA . TYR A 1 83 ? 0.240 7.391 1.589 1.00 95.25 83 TYR A CA 1
ATOM 663 C C . TYR A 1 83 ? -1.051 6.598 1.516 1.00 95.25 83 TYR A C 1
ATOM 665 O O . TYR A 1 83 ? -1.549 6.313 0.430 1.00 95.25 83 TYR A O 1
ATOM 673 N N . PHE A 1 84 ? -1.583 6.245 2.676 1.00 96.56 84 PHE A N 1
ATOM 674 C CA . PHE A 1 84 ? -2.920 5.694 2.800 1.00 96.56 84 PHE A CA 1
ATOM 675 C C . PHE A 1 84 ? -3.876 6.853 3.034 1.00 96.56 84 PHE A C 1
ATOM 677 O O . PHE A 1 84 ? -3.627 7.721 3.879 1.00 96.56 84 PHE A O 1
ATOM 684 N N . ILE A 1 85 ? -4.935 6.893 2.235 1.00 97.31 85 ILE A N 1
ATOM 685 C CA . ILE A 1 85 ? -5.943 7.941 2.288 1.00 97.31 85 ILE A CA 1
ATOM 686 C C . ILE A 1 85 ? -7.130 7.403 3.070 1.00 97.31 85 ILE A C 1
ATOM 688 O O . ILE A 1 85 ? -7.760 6.433 2.660 1.00 97.31 85 ILE A O 1
ATOM 692 N N . TYR A 1 86 ? -7.439 8.048 4.185 1.00 96.25 86 TYR A N 1
ATOM 693 C CA . TYR A 1 86 ? -8.589 7.759 5.032 1.00 96.25 86 TYR A CA 1
ATOM 694 C C . TYR A 1 86 ? -9.601 8.889 4.956 1.00 96.25 86 TYR A C 1
ATOM 696 O O . TYR A 1 86 ? -9.296 9.998 4.507 1.00 96.25 86 TYR A O 1
ATOM 704 N N . ARG A 1 87 ? -10.792 8.614 5.477 1.00 94.88 87 ARG A N 1
ATOM 705 C CA . ARG A 1 87 ? -11.828 9.60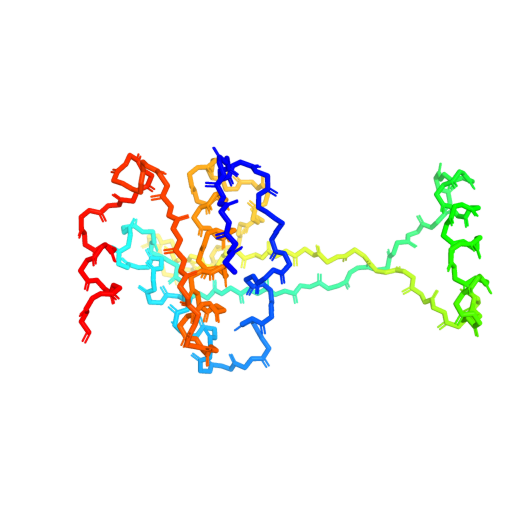9 5.710 1.00 94.88 87 ARG A CA 1
ATOM 706 C C . ARG A 1 87 ? -12.048 9.775 7.205 1.00 94.88 87 ARG A C 1
ATOM 708 O O . ARG A 1 87 ? -12.292 8.791 7.901 1.00 94.88 87 ARG A O 1
ATOM 715 N N . ASP A 1 88 ? -11.934 11.001 7.700 1.00 91.69 88 ASP A N 1
ATOM 716 C CA . ASP A 1 88 ? -12.197 11.295 9.105 1.00 91.69 88 ASP A CA 1
ATOM 717 C C . ASP A 1 88 ? -13.705 11.362 9.411 1.00 91.69 88 ASP A C 1
ATOM 719 O O . ASP A 1 88 ? -14.564 11.175 8.543 1.00 91.69 88 ASP A O 1
ATOM 723 N N . THR A 1 89 ? -14.047 11.657 10.666 1.00 90.94 89 THR A N 1
ATOM 724 C CA . THR A 1 89 ? -15.443 11.768 11.113 1.00 90.94 89 THR A CA 1
ATOM 725 C C . THR A 1 89 ? -16.213 12.928 10.479 1.00 90.94 89 THR A C 1
ATOM 727 O O . THR A 1 89 ? -17.442 12.919 10.511 1.00 90.94 89 THR A O 1
ATOM 730 N N . ASN A 1 90 ? -15.522 13.926 9.926 1.00 92.62 90 ASN A N 1
ATOM 731 C CA . ASN A 1 90 ? -16.120 15.065 9.229 1.00 92.62 90 ASN A CA 1
ATOM 732 C C . ASN A 1 90 ? -16.267 14.807 7.722 1.00 92.62 90 ASN A C 1
ATOM 734 O O . ASN A 1 90 ? -16.906 15.589 7.020 1.00 92.62 90 ASN A O 1
ATOM 738 N N . GLY A 1 91 ? -15.723 13.692 7.229 1.00 91.00 91 GLY A N 1
ATOM 739 C CA . GLY A 1 91 ? -15.699 13.357 5.814 1.00 91.00 91 GLY A CA 1
ATOM 740 C C . GLY A 1 91 ? -14.473 13.895 5.078 1.00 91.00 91 GLY A C 1
ATOM 741 O O . GLY A 1 91 ? -14.410 13.728 3.855 1.00 91.00 91 GLY A O 1
ATOM 742 N N . ASP A 1 92 ? -13.521 14.499 5.789 1.00 94.38 92 ASP A N 1
ATOM 743 C CA . ASP A 1 92 ? -12.296 15.059 5.235 1.00 94.38 92 ASP A CA 1
ATOM 744 C C . ASP A 1 92 ? -11.255 13.966 4.985 1.00 94.38 92 ASP A C 1
ATOM 746 O O . ASP A 1 92 ? -11.176 12.959 5.696 1.00 94.38 92 ASP A O 1
ATOM 750 N N . LYS A 1 93 ? -10.439 14.165 3.945 1.00 95.62 93 LYS A N 1
ATOM 751 C CA . LYS A 1 93 ? -9.363 13.234 3.601 1.00 95.62 93 LYS A CA 1
ATOM 752 C C . LYS A 1 93 ? -8.175 13.426 4.533 1.00 95.62 93 LYS A C 1
ATOM 754 O O . LYS A 1 93 ? -7.611 14.517 4.610 1.00 95.62 93 LYS A O 1
ATOM 759 N N . VAL A 1 94 ? -7.746 12.340 5.163 1.00 96.31 94 VAL A N 1
ATOM 760 C CA . VAL A 1 94 ? -6.530 12.286 5.976 1.00 96.31 94 VAL A CA 1
ATOM 761 C C . VAL A 1 94 ? -5.529 11.386 5.278 1.00 96.31 94 VAL A C 1
ATOM 763 O O . VAL A 1 94 ? -5.838 10.242 4.958 1.00 96.31 94 VAL A O 1
ATOM 766 N N . ARG A 1 95 ? -4.321 11.902 5.046 1.00 96.25 95 ARG A N 1
ATOM 767 C CA . ARG A 1 95 ? -3.219 11.117 4.485 1.00 96.25 95 ARG A CA 1
ATOM 768 C C . ARG A 1 95 ? -2.278 10.681 5.600 1.00 96.25 95 ARG A C 1
ATOM 770 O O . ARG A 1 95 ? -1.834 11.521 6.384 1.00 96.25 95 ARG A O 1
ATOM 777 N N . ILE A 1 96 ? -1.937 9.400 5.633 1.00 96.38 96 ILE A N 1
ATOM 778 C CA . ILE A 1 96 ? -0.969 8.834 6.579 1.00 96.38 96 ILE A CA 1
ATOM 779 C C . ILE A 1 96 ? 0.127 8.152 5.775 1.00 96.38 96 ILE A C 1
ATOM 781 O O . ILE A 1 96 ? -0.157 7.441 4.811 1.00 96.38 96 ILE A O 1
ATOM 785 N N . LYS A 1 97 ? 1.394 8.393 6.125 1.00 95.44 97 LYS A N 1
ATOM 786 C CA . LYS A 1 97 ? 2.504 7.699 5.466 1.00 95.44 97 LYS A CA 1
ATOM 787 C C . LYS A 1 97 ? 2.437 6.220 5.801 1.00 95.44 97 LYS A C 1
ATOM 789 O O . LYS A 1 97 ? 2.270 5.868 6.961 1.00 95.44 97 LYS A O 1
ATOM 794 N N . LEU A 1 98 ? 2.696 5.353 4.827 1.00 93.00 98 LEU A N 1
ATOM 795 C CA . LEU A 1 98 ? 2.756 3.910 5.067 1.00 93.00 98 LEU A CA 1
ATOM 796 C C . LEU A 1 98 ? 3.735 3.557 6.201 1.00 93.00 98 LEU A C 1
ATOM 798 O O . LEU A 1 98 ? 3.490 2.622 6.943 1.00 93.00 98 LEU A O 1
ATOM 802 N N . GLN A 1 99 ? 4.833 4.299 6.366 1.00 90.38 99 GLN A N 1
ATOM 803 C CA . GLN A 1 99 ? 5.795 4.058 7.449 1.00 90.38 99 GLN A CA 1
ATOM 804 C C . GLN A 1 99 ? 5.282 4.461 8.844 1.00 90.38 99 GLN A C 1
ATOM 806 O O . GLN A 1 99 ? 5.863 4.044 9.841 1.00 90.38 99 GLN A O 1
ATOM 811 N N . GLU A 1 100 ? 4.239 5.288 8.912 1.00 94.00 100 GLU A N 1
ATOM 812 C CA . GLU A 1 100 ? 3.587 5.738 10.149 1.00 94.00 100 GLU A CA 1
ATOM 813 C C . GLU A 1 100 ? 2.374 4.863 10.513 1.00 94.00 100 GLU A C 1
ATOM 815 O O . GLU A 1 100 ? 1.825 4.989 11.606 1.00 94.00 100 GLU A O 1
ATOM 820 N N . GLU A 1 101 ? 1.969 3.962 9.616 1.00 93.06 101 GLU A N 1
ATOM 821 C CA . GLU A 1 101 ? 0.918 2.980 9.860 1.00 93.06 101 GLU A CA 1
ATOM 822 C C . GLU A 1 101 ? 1.317 1.945 10.911 1.00 93.06 101 GLU A C 1
ATOM 824 O O . GLU A 1 101 ? 2.497 1.724 11.190 1.00 93.06 101 GLU A O 1
ATOM 829 N N . SER A 1 102 ? 0.326 1.233 11.449 1.00 90.19 102 SER A N 1
ATOM 830 C CA . SER A 1 102 ? 0.600 0.116 12.353 1.00 90.19 102 SER A CA 1
ATOM 831 C C . SER A 1 102 ? 1.477 -0.956 11.687 1.00 90.19 102 SER A C 1
ATOM 833 O O . SER A 1 102 ? 1.356 -1.218 10.487 1.00 90.19 102 SER A O 1
ATOM 835 N N . ASP A 1 103 ? 2.304 -1.650 12.475 1.00 85.00 103 ASP A N 1
ATOM 836 C CA . ASP A 1 103 ? 3.133 -2.761 11.983 1.00 85.00 103 ASP A CA 1
ATOM 837 C C . ASP A 1 103 ? 2.309 -3.825 11.237 1.00 85.00 103 ASP A C 1
ATOM 839 O O . ASP A 1 103 ? 2.786 -4.439 10.280 1.00 85.00 103 ASP A O 1
ATOM 843 N N . GLY A 1 104 ? 1.064 -4.051 11.672 1.00 83.06 104 GLY A N 1
ATOM 844 C CA . GLY A 1 104 ? 0.130 -4.976 11.030 1.00 83.06 104 GLY A CA 1
ATOM 845 C C . GLY A 1 104 ? -0.277 -4.509 9.634 1.00 83.06 104 GLY A C 1
ATOM 846 O O . GLY A 1 104 ? -0.174 -5.278 8.680 1.00 83.06 104 GLY A O 1
ATOM 847 N N . THR A 1 105 ? -0.654 -3.237 9.496 1.00 88.12 105 THR A N 1
ATOM 848 C CA . THR A 1 105 ? -0.994 -2.609 8.210 1.00 88.12 105 THR A CA 1
ATOM 849 C C . THR A 1 105 ? 0.192 -2.644 7.245 1.00 88.12 105 THR A C 1
ATOM 851 O O . THR A 1 105 ? 0.033 -2.999 6.077 1.00 88.12 105 THR A O 1
ATOM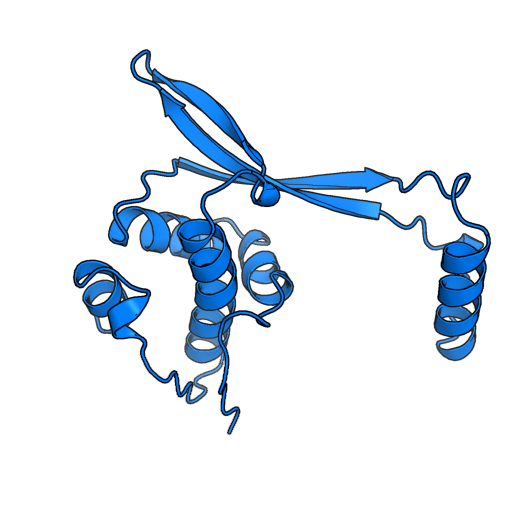 854 N N . GLN A 1 106 ? 1.399 -2.335 7.732 1.00 88.25 106 GLN A N 1
ATOM 855 C CA . GLN A 1 106 ? 2.618 -2.366 6.920 1.00 88.25 106 GLN A CA 1
ATOM 856 C C . GLN A 1 106 ? 2.909 -3.775 6.396 1.00 88.25 106 GLN A C 1
ATOM 858 O O . GLN A 1 106 ? 3.127 -3.953 5.198 1.00 88.25 106 GLN A O 1
ATOM 863 N N . LYS A 1 107 ? 2.840 -4.793 7.264 1.00 83.56 107 LYS A N 1
ATOM 864 C CA . LYS A 1 107 ? 3.019 -6.201 6.873 1.00 83.56 107 LYS A CA 1
ATOM 865 C C . LYS A 1 107 ? 1.942 -6.673 5.905 1.00 83.56 107 LYS A C 1
ATOM 867 O O . LYS A 1 107 ? 2.258 -7.383 4.950 1.00 83.56 107 LYS A O 1
ATOM 872 N N . LEU A 1 108 ? 0.689 -6.277 6.129 1.00 85.75 108 LEU A N 1
ATOM 873 C CA . LEU A 1 108 ? -0.411 -6.586 5.222 1.00 85.75 108 LEU A CA 1
ATOM 874 C C . LEU A 1 108 ? -0.158 -5.987 3.840 1.00 85.75 108 LEU A C 1
ATOM 876 O O . LEU A 1 108 ? -0.322 -6.692 2.848 1.00 85.75 108 LEU A O 1
ATOM 880 N N . PHE A 1 109 ? 0.311 -4.737 3.766 1.00 88.81 109 PHE A N 1
ATOM 881 C CA . PHE A 1 109 ? 0.680 -4.120 2.495 1.00 88.81 109 PHE A CA 1
ATOM 882 C C . PHE A 1 109 ? 1.728 -4.954 1.774 1.00 88.81 109 PHE A C 1
ATOM 884 O O . PHE A 1 109 ? 1.514 -5.300 0.615 1.00 88.81 109 PHE A O 1
ATOM 891 N N . SER A 1 110 ? 2.820 -5.337 2.442 1.00 84.50 110 SER A N 1
ATOM 892 C CA . SER A 1 110 ? 3.874 -6.161 1.837 1.00 84.50 110 SER A CA 1
ATOM 893 C C . SER A 1 110 ? 3.352 -7.525 1.367 1.00 84.50 110 SER A C 1
ATOM 895 O O . SER A 1 110 ? 3.681 -7.976 0.268 1.00 84.50 110 SER A O 1
ATOM 897 N N . LEU A 1 111 ? 2.514 -8.179 2.177 1.00 83.56 111 LEU A N 1
ATOM 898 C CA . LEU A 1 111 ? 1.941 -9.488 1.872 1.00 83.56 111 LEU A CA 1
ATOM 899 C C . LEU A 1 111 ? 0.951 -9.427 0.702 1.00 83.56 111 LEU A C 1
ATOM 901 O O . LEU A 1 111 ? 0.9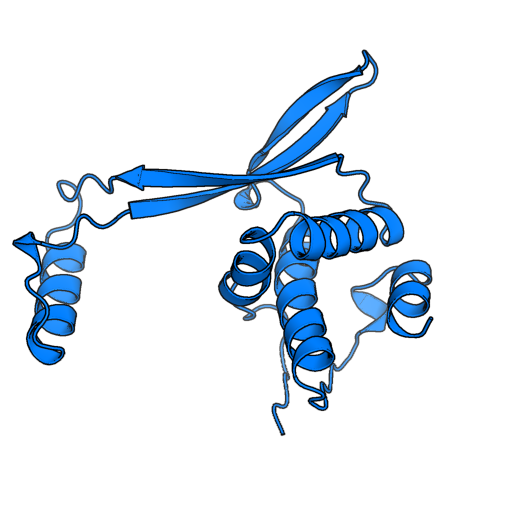87 -10.298 -0.169 1.00 83.56 111 LEU A O 1
ATOM 905 N N . ALA A 1 112 ? 0.114 -8.389 0.643 1.00 86.31 112 ALA A N 1
ATOM 906 C CA . ALA A 1 112 ? -0.878 -8.196 -0.408 1.00 86.31 112 ALA A CA 1
ATOM 907 C C . ALA A 1 112 ? -0.229 -8.192 -1.797 1.00 86.31 112 ALA A C 1
ATOM 909 O O . ALA A 1 112 ? -0.692 -8.889 -2.696 1.00 86.31 112 ALA A O 1
ATOM 910 N N . GLY A 1 113 ? 0.909 -7.513 -1.964 1.00 84.81 113 GLY A N 1
ATOM 911 C CA . GLY A 1 113 ? 1.647 -7.526 -3.226 1.00 84.81 113 GLY A CA 1
ATOM 912 C C . GLY A 1 113 ? 2.097 -8.920 -3.647 1.00 84.81 113 GLY A C 1
ATOM 913 O O . GLY A 1 113 ? 1.953 -9.295 -4.808 1.00 84.81 113 GLY A O 1
ATOM 914 N N . VAL A 1 114 ? 2.607 -9.723 -2.712 1.00 82.75 114 VAL A N 1
ATOM 915 C CA . VAL A 1 114 ? 3.049 -11.096 -3.007 1.00 82.75 114 VAL A CA 1
ATOM 916 C C . VAL A 1 114 ? 1.868 -11.990 -3.383 1.00 82.75 114 VAL A C 1
ATOM 918 O O . VAL A 1 114 ? 1.972 -12.774 -4.331 1.00 82.75 114 VAL A O 1
ATOM 921 N N . ILE A 1 115 ? 0.744 -11.855 -2.679 1.00 83.50 115 ILE A N 1
ATOM 922 C CA . ILE A 1 115 ? -0.493 -12.576 -2.989 1.00 83.50 115 ILE A CA 1
ATOM 923 C C . ILE A 1 115 ? -0.969 -12.219 -4.398 1.00 83.50 115 ILE A C 1
ATOM 925 O O . ILE A 1 115 ? -1.197 -13.113 -5.212 1.00 83.50 115 ILE A O 1
ATOM 929 N N . LEU A 1 116 ? -1.05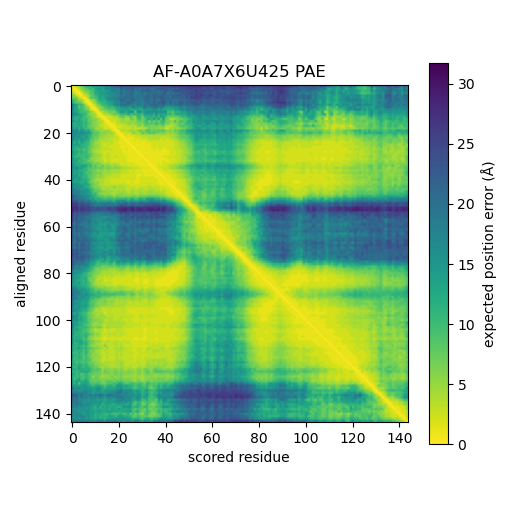1 -10.929 -4.723 1.00 83.38 116 LEU A N 1
ATOM 930 C CA . LEU A 1 116 ? -1.517 -10.473 -6.028 1.00 83.38 116 LEU A CA 1
ATOM 931 C C . LEU A 1 116 ? -0.585 -10.908 -7.165 1.00 83.38 116 LEU A C 1
ATOM 933 O O . LEU A 1 116 ? -1.066 -11.308 -8.222 1.00 83.38 116 LEU A O 1
ATOM 937 N N . VAL A 1 117 ? 0.739 -10.925 -6.956 1.00 83.88 117 VAL A N 1
ATOM 938 C CA . VAL A 1 117 ? 1.691 -11.500 -7.929 1.00 83.88 117 VAL A CA 1
ATOM 939 C C . VAL A 1 117 ? 1.408 -12.982 -8.141 1.00 83.88 117 VAL A C 1
ATOM 941 O O . VAL A 1 117 ? 1.378 -13.451 -9.281 1.00 83.88 117 VAL A O 1
ATOM 944 N N . ALA A 1 118 ? 1.207 -13.737 -7.061 1.00 84.88 118 ALA A N 1
ATOM 945 C CA . ALA A 1 118 ? 0.935 -15.162 -7.163 1.00 84.88 118 ALA A CA 1
ATOM 946 C C . ALA A 1 118 ? -0.363 -15.433 -7.936 1.00 84.88 118 ALA A C 1
ATOM 948 O O . ALA A 1 118 ? -0.351 -16.253 -8.854 1.00 84.88 118 ALA A O 1
ATOM 949 N N . LEU A 1 119 ? -1.430 -14.686 -7.642 1.00 82.81 119 LEU A N 1
ATOM 950 C CA . LEU A 1 119 ? -2.706 -14.767 -8.354 1.00 82.81 119 LEU A CA 1
ATOM 951 C C . LEU A 1 119 ? -2.553 -14.388 -9.835 1.00 82.81 119 LEU A C 1
ATOM 953 O O . LEU A 1 119 ? -2.910 -15.177 -10.709 1.00 82.81 119 LEU A O 1
ATOM 957 N N . LYS A 1 120 ? -1.939 -13.235 -10.134 1.00 81.56 120 LYS A N 1
ATOM 958 C CA . LYS A 1 120 ? -1.771 -12.710 -11.502 1.00 81.56 120 LYS A CA 1
ATOM 959 C C . LYS A 1 120 ? -1.001 -13.658 -12.419 1.00 81.56 120 LYS A C 1
ATOM 961 O O . LYS A 1 120 ? -1.323 -13.775 -13.598 1.00 81.56 120 LYS A O 1
ATOM 966 N N . TYR A 1 121 ? 0.021 -14.336 -11.898 1.00 84.19 121 TYR A N 1
ATOM 967 C CA . TYR A 1 121 ? 0.879 -15.225 -12.690 1.00 84.19 121 TYR A CA 1
ATOM 968 C C . TYR A 1 121 ? 0.603 -16.720 -12.466 1.00 84.19 121 TYR A C 1
ATOM 970 O O . TYR A 1 121 ? 1.419 -17.550 -12.889 1.00 84.19 121 TYR A O 1
ATOM 978 N N . GLY A 1 122 ? -0.495 -17.071 -11.786 1.00 82.44 122 GLY A N 1
ATOM 979 C CA . GLY A 1 122 ? -0.881 -18.458 -11.501 1.00 82.44 122 GLY A CA 1
ATOM 980 C C . GLY A 1 122 ? 0.198 -19.243 -10.748 1.00 82.44 122 GLY A C 1
ATOM 981 O O . GLY A 1 122 ? 0.487 -20.394 -11.080 1.00 82.44 122 GLY A O 1
ATOM 982 N N . LYS A 1 123 ? 0.882 -18.603 -9.796 1.00 84.75 123 LYS A N 1
ATOM 983 C CA . LYS A 1 123 ? 1.947 -19.217 -8.993 1.00 84.75 123 LYS A CA 1
ATOM 984 C C . LYS A 1 123 ? 1.388 -19.762 -7.687 1.00 84.75 123 LYS A C 1
ATOM 986 O O . LYS A 1 123 ? 0.423 -19.251 -7.137 1.00 84.75 123 LYS A O 1
ATOM 991 N N . ILE A 1 124 ? 2.064 -20.778 -7.161 1.00 82.25 124 ILE A N 1
ATOM 992 C CA . ILE A 1 124 ? 1.784 -21.308 -5.828 1.00 82.25 124 ILE A CA 1
ATOM 993 C C . ILE A 1 124 ? 2.537 -20.453 -4.810 1.00 82.25 124 ILE A C 1
ATOM 995 O O . ILE A 1 124 ? 3.770 -20.372 -4.863 1.00 82.25 124 ILE A O 1
ATOM 999 N N . LEU A 1 125 ? 1.787 -19.847 -3.894 1.00 81.88 125 LEU A N 1
ATOM 1000 C CA . LEU A 1 125 ? 2.294 -19.149 -2.721 1.00 81.88 125 LEU A CA 1
ATOM 1001 C C . LEU A 1 125 ? 2.030 -20.011 -1.484 1.00 81.88 125 LEU A C 1
ATOM 1003 O O . LEU A 1 125 ? 0.903 -20.445 -1.261 1.00 81.88 125 LEU A O 1
ATOM 1007 N N . VAL A 1 126 ? 3.071 -20.260 -0.692 1.00 79.38 126 VAL A N 1
ATOM 1008 C CA . VAL A 1 126 ? 2.967 -20.961 0.593 1.00 79.38 126 VAL A CA 1
ATOM 1009 C C . VAL A 1 126 ? 3.340 -19.962 1.678 1.00 79.38 126 VAL A C 1
ATOM 1011 O O . VAL A 1 126 ? 4.453 -19.436 1.663 1.00 79.38 126 VAL A O 1
ATOM 1014 N N . VAL A 1 127 ? 2.400 -19.691 2.580 1.00 75.62 127 VAL A N 1
ATOM 1015 C CA . VAL A 1 127 ? 2.579 -18.779 3.714 1.00 75.62 127 VAL A CA 1
ATOM 1016 C C . VAL A 1 127 ? 2.308 -19.568 4.983 1.00 75.62 127 VAL A C 1
ATOM 1018 O O . VAL A 1 127 ? 1.215 -20.111 5.142 1.00 75.62 127 VAL A O 1
ATOM 1021 N N . ASP A 1 128 ? 3.301 -19.646 5.862 1.00 68.56 128 ASP A N 1
ATOM 1022 C CA . ASP A 1 128 ? 3.096 -20.193 7.200 1.00 68.56 128 ASP A CA 1
ATOM 1023 C C . ASP A 1 128 ? 2.454 -19.128 8.105 1.00 68.56 128 ASP A C 1
ATOM 1025 O O . ASP A 1 128 ? 2.688 -17.932 7.939 1.00 68.56 128 ASP A O 1
ATOM 1029 N N . GLU A 1 129 ? 1.602 -19.555 9.034 1.00 67.06 129 GLU A N 1
ATOM 1030 C CA . GLU A 1 129 ? 0.889 -18.685 9.984 1.00 67.06 129 GLU A CA 1
ATOM 1031 C C . GLU A 1 129 ? 0.045 -17.543 9.373 1.00 67.06 129 GLU A C 1
ATOM 1033 O O . GLU A 1 129 ? -0.163 -16.501 10.004 1.00 67.06 129 GLU A O 1
ATOM 1038 N N . LEU A 1 130 ? -0.530 -17.752 8.184 1.00 65.19 130 LEU A N 1
ATOM 1039 C CA . LEU A 1 130 ? -1.403 -16.773 7.517 1.00 65.19 130 LEU A CA 1
ATOM 1040 C C . LEU A 1 130 ? -2.521 -16.242 8.446 1.00 65.19 130 LEU A C 1
ATOM 1042 O O . LEU A 1 130 ? -2.806 -15.048 8.480 1.00 65.19 130 LEU A O 1
ATOM 1046 N N . ASN A 1 131 ? -3.083 -17.122 9.277 1.00 58.50 131 ASN A N 1
ATOM 1047 C CA . ASN A 1 131 ? -4.205 -16.826 10.174 1.00 58.50 131 ASN A CA 1
ATOM 1048 C C . ASN A 1 131 ? -3.853 -15.884 11.338 1.00 58.50 131 ASN A C 1
ATOM 1050 O O . ASN A 1 131 ? -4.745 -15.266 11.906 1.00 58.50 131 ASN A O 1
ATOM 1054 N N . LYS A 1 132 ? -2.577 -15.795 11.743 1.00 57.56 132 LYS A N 1
ATOM 1055 C CA . LYS A 1 132 ? -2.163 -14.890 12.832 1.00 57.56 132 LYS A CA 1
ATOM 1056 C C . LYS A 1 132 ? -2.051 -13.441 12.370 1.00 57.56 132 LYS A C 1
ATOM 1058 O O . LYS A 1 132 ? -2.075 -12.542 13.203 1.00 57.56 132 LYS A O 1
ATOM 1063 N N . SER A 1 133 ? -1.887 -13.236 11.064 1.00 50.25 133 SER A N 1
ATOM 1064 C CA . SER A 1 133 ? -1.624 -11.924 10.472 1.00 50.25 133 SER A CA 1
ATOM 1065 C C . SER A 1 133 ? -2.829 -11.354 9.721 1.00 50.25 133 SER A C 1
ATOM 1067 O O . SER A 1 133 ? -2.796 -10.183 9.360 1.00 50.25 133 SER A O 1
ATOM 1069 N N . LEU A 1 134 ? -3.872 -12.158 9.469 1.00 57.66 134 LEU A N 1
ATOM 1070 C CA . LEU A 1 134 ? -5.013 -11.785 8.632 1.00 57.66 134 LEU A CA 1
ATOM 1071 C C . LEU A 1 134 ? -6.353 -12.003 9.344 1.00 57.66 134 LEU A C 1
ATOM 1073 O O . LEU A 1 134 ? -6.578 -13.043 9.962 1.00 57.66 134 LEU A O 1
ATOM 1077 N N . HIS A 1 135 ? -7.260 -11.033 9.203 1.00 63.28 135 HIS A N 1
ATOM 1078 C CA . HIS A 1 135 ? -8.644 -11.154 9.658 1.00 63.28 135 HIS A CA 1
ATOM 1079 C C . HIS A 1 135 ? -9.370 -12.271 8.869 1.00 63.28 135 HIS A C 1
ATOM 1081 O O . HIS A 1 135 ? -9.104 -12.431 7.673 1.00 63.28 135 HIS A O 1
ATOM 1087 N N . PRO A 1 136 ? -10.291 -13.051 9.473 1.00 59.84 136 PRO A N 1
ATOM 1088 C CA . PRO A 1 136 ? -11.027 -14.118 8.781 1.00 59.84 136 PRO A CA 1
ATOM 1089 C C . PRO A 1 136 ? -11.720 -13.686 7.477 1.00 59.84 136 PRO A C 1
ATOM 1091 O O . PRO A 1 136 ? -11.857 -14.493 6.555 1.00 59.84 136 PRO A O 1
ATOM 1094 N N . ASP A 1 137 ? -12.128 -12.421 7.374 1.00 61.19 137 ASP A N 1
ATOM 1095 C CA . ASP A 1 137 ? -12.773 -11.880 6.173 1.00 61.19 137 ASP A CA 1
ATOM 1096 C C . ASP A 1 137 ? -11.802 -11.677 5.001 1.00 61.19 137 ASP A C 1
ATOM 1098 O O . ASP A 1 137 ? -12.176 -11.912 3.850 1.00 61.19 137 ASP A O 1
ATOM 1102 N N . LEU A 1 138 ? -10.524 -11.397 5.275 1.00 62.97 138 LEU A N 1
ATOM 1103 C CA . LEU A 1 138 ? -9.486 -11.360 4.247 1.00 62.97 138 LEU A CA 1
ATOM 1104 C C . LEU A 1 138 ? -9.236 -12.750 3.651 1.00 62.97 138 LEU A C 1
ATOM 1106 O O . LEU A 1 138 ? -9.115 -12.899 2.438 1.00 62.97 138 LEU A O 1
ATOM 1110 N N . ALA A 1 139 ? -9.210 -13.795 4.480 1.00 64.38 139 ALA A N 1
ATOM 1111 C CA . ALA A 1 139 ? -9.085 -15.162 3.976 1.00 64.38 139 ALA A CA 1
ATOM 1112 C C . ALA A 1 139 ? -10.248 -15.526 3.036 1.00 64.38 139 ALA A C 1
ATOM 1114 O O . ALA A 1 139 ? -10.043 -16.243 2.059 1.00 64.38 139 ALA A O 1
ATOM 1115 N N . ARG A 1 140 ? -11.456 -15.000 3.291 1.00 64.56 140 ARG A N 1
ATOM 1116 C CA . ARG A 1 140 ? -12.606 -15.196 2.402 1.00 64.56 140 ARG A CA 1
ATOM 1117 C C . ARG A 1 140 ? -12.452 -14.439 1.084 1.00 64.56 140 ARG A C 1
ATOM 1119 O O . ARG A 1 140 ? -12.707 -15.046 0.051 1.00 64.56 140 ARG A O 1
ATOM 1126 N N . PHE A 1 141 ? -11.975 -13.192 1.113 1.00 69.00 141 PHE A N 1
ATOM 1127 C CA . PHE A 1 141 ? -11.675 -12.407 -0.096 1.00 69.00 141 PHE A CA 1
ATOM 1128 C C . PHE A 1 141 ? -10.692 -13.122 -1.037 1.00 69.00 141 PHE A C 1
ATOM 1130 O O . PHE A 1 141 ? -10.830 -13.052 -2.250 1.00 69.00 141 PHE A O 1
ATOM 1137 N N . LEU A 1 142 ? -9.711 -13.845 -0.489 1.00 69.00 142 LEU A N 1
ATOM 1138 C CA . LEU A 1 142 ? -8.696 -14.538 -1.289 1.00 69.00 142 LEU A CA 1
ATOM 1139 C C . LEU A 1 142 ? -9.179 -15.830 -1.966 1.00 69.00 142 LEU A C 1
ATOM 1141 O O . LEU A 1 142 ? -8.500 -16.327 -2.864 1.00 69.00 142 LEU A O 1
ATOM 1145 N N . VAL A 1 143 ? -10.294 -16.408 -1.513 1.00 65.50 143 VAL A N 1
ATOM 1146 C CA . VAL A 1 143 ? -10.798 -17.716 -1.977 1.00 65.50 143 VAL A CA 1
ATOM 1147 C C . VAL A 1 143 ? -12.080 -17.581 -2.817 1.00 65.50 143 VAL A C 1
ATOM 1149 O O . VAL A 1 143 ? -12.486 -18.550 -3.459 1.00 65.50 143 VAL A O 1
ATOM 1152 N N . SER A 1 144 ? -12.716 -16.406 -2.816 1.00 54.16 144 SER A N 1
ATOM 1153 C CA . SER A 1 144 ? -13.949 -16.094 -3.559 1.00 54.16 144 SER A CA 1
ATOM 1154 C C . SER A 1 144 ? -13.688 -15.582 -4.968 1.00 54.16 144 SER A C 1
ATOM 1156 O O . SER A 1 144 ? -14.423 -16.016 -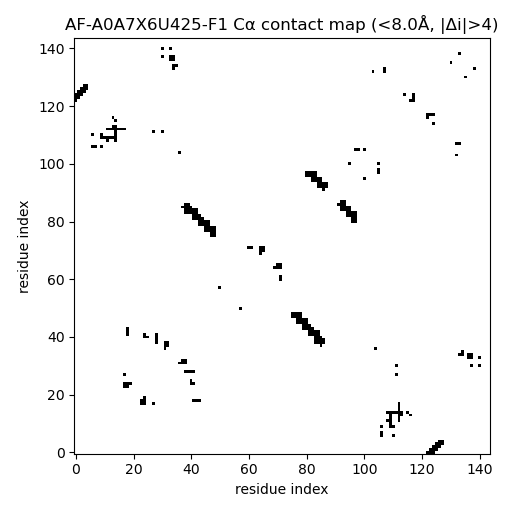5.880 1.00 54.16 144 SER A O 1
#

Nearest PDB structures (foldseek):
  3f4l-assembly3_D  TM=2.109E-01  e=8.536E-01  Escherichia coli K-12
  6nuq-assembly1_A  TM=3.821E-01  e=2.510E+00  Homo sapiens
  6njs-assembly1_A  TM=3.811E-01  e=3.190E+00  Homo sapiens
  8wr4-assembly1_B  TM=2.496E-01  e=4.570E+00  Chryseobacterium
  3tin-assembly1_A  TM=2.793E-01  e=9.958E+00  Xenopus tropicalis

pLDDT: mean 77.72, std 14.07, range [37.97, 97.31]